Protein AF-X0ZE59-F1 (afdb_monomer_lite)

Sequence (110 aa):
EGSLVQSPHTIKGGHVIFTIGNNIATDKVDCAAYEPTKEFRRIVRELCIGDVVEVYGGVREKPLTVNIEKINVKYLTKQVEKVENPVCPSCGKHMKSKGANQGYKCKICG

Radius of gyration: 20.16 Å; chains: 1; bounding box: 49×29×44 Å

Foldseek 3Di:
DFFWQAAWDADPQGKIKTWGDHPDPPGIEIEIAGPVVPCVVVVSNPADGGFDKDFDADFDVVVTYGDGPDMDGPDHDDDDDDDFADADPPPRHHFDDPDPPPHTHRPPPD

Secondary structure (DSSP, 8-state):
-EEEEEEEEEPTTS-EEEEEE-SSTT--EEEEE-GGGTTHHHHHHT--TT-EEEEEEEEEETTEEEEEEEEEEEE-------PPPPBPTTT-PBPEE-STTS-EE-TTT-

Organism: NCBI:txid412755

pLDDT: mean 93.3, std 6.54, range [60.31, 98.31]

Structure (mmCIF, N/CA/C/O backbone):
data_AF-X0ZE59-F1
#
_entry.id   AF-X0ZE59-F1
#
loop_
_atom_site.group_PDB
_atom_site.id
_atom_site.type_symbol
_atom_site.label_atom_id
_atom_site.label_alt_id
_atom_site.label_comp_id
_atom_site.label_asym_id
_atom_site.label_entity_id
_atom_site.label_seq_id
_atom_site.pdbx_PDB_ins_code
_atom_site.Cartn_x
_atom_site.Cartn_y
_atom_site.Cartn_z
_atom_site.occupancy
_atom_site.B_iso_or_equiv
_atom_site.auth_seq_id
_atom_site.auth_comp_id
_atom_site.auth_asym_id
_atom_site.auth_atom_id
_atom_site.pdbx_PDB_model_num
ATOM 1 N N . GLU A 1 1 ? 12.424 -4.787 -2.142 1.00 92.50 1 GLU A N 1
ATOM 2 C CA . GLU A 1 1 ? 11.727 -4.807 -0.838 1.00 92.50 1 GLU A CA 1
ATOM 3 C C . GLU A 1 1 ? 11.656 -3.391 -0.296 1.00 92.50 1 GLU A C 1
ATOM 5 O O . GLU A 1 1 ? 12.574 -2.621 -0.557 1.00 92.50 1 GLU A O 1
ATOM 10 N N . GLY A 1 2 ? 10.587 -3.045 0.415 1.00 94.81 2 GLY A N 1
ATOM 11 C CA . GLY A 1 2 ? 10.464 -1.755 1.083 1.00 94.81 2 GLY A CA 1
ATOM 12 C C . GLY A 1 2 ? 9.201 -1.660 1.932 1.00 94.81 2 GLY A C 1
ATOM 13 O O . GLY A 1 2 ? 8.315 -2.512 1.852 1.00 94.81 2 GLY A O 1
ATOM 14 N N . SER A 1 3 ? 9.132 -0.607 2.740 1.00 95.88 3 SER A N 1
ATOM 15 C CA . SER A 1 3 ? 7.937 -0.244 3.505 1.00 95.88 3 SER A CA 1
ATOM 16 C C . SER A 1 3 ? 7.040 0.676 2.684 1.00 95.88 3 SER A C 1
ATOM 18 O O . SER A 1 3 ? 7.545 1.538 1.962 1.00 95.88 3 SER A O 1
ATOM 20 N N . LEU A 1 4 ? 5.721 0.519 2.773 1.00 96.31 4 LEU A N 1
ATOM 21 C CA . LEU A 1 4 ? 4.792 1.436 2.120 1.00 96.31 4 LEU A CA 1
ATOM 22 C C . LEU A 1 4 ? 4.899 2.827 2.747 1.00 96.31 4 LEU A C 1
ATOM 24 O O . LEU A 1 4 ? 4.640 3.003 3.936 1.00 96.31 4 LEU A O 1
ATOM 28 N N . VAL A 1 5 ? 5.230 3.824 1.929 1.00 95.38 5 VAL A N 1
ATOM 29 C CA . VAL A 1 5 ? 5.327 5.238 2.338 1.00 95.38 5 VAL A CA 1
ATOM 30 C C . VAL A 1 5 ? 4.161 6.078 1.819 1.00 95.38 5 VAL A C 1
ATOM 32 O O . VAL A 1 5 ? 3.939 7.189 2.293 1.00 95.38 5 VAL A O 1
ATOM 35 N N . GLN A 1 6 ? 3.401 5.544 0.861 1.00 95.12 6 GLN A N 1
ATOM 36 C CA . GLN A 1 6 ? 2.167 6.132 0.356 1.00 95.12 6 GLN A CA 1
ATOM 37 C C . GLN A 1 6 ? 1.130 5.032 0.140 1.00 95.12 6 GLN A C 1
ATOM 39 O O . GLN A 1 6 ? 1.429 4.012 -0.485 1.00 95.12 6 GLN A O 1
ATOM 44 N N . SER A 1 7 ? -0.086 5.259 0.644 1.00 94.94 7 SER A N 1
ATOM 45 C CA . SER A 1 7 ? -1.184 4.307 0.499 1.00 94.94 7 SER A CA 1
ATOM 46 C C . SER A 1 7 ? -1.539 4.063 -0.974 1.00 94.94 7 SER A C 1
ATOM 48 O O . SER A 1 7 ? -1.432 4.979 -1.804 1.00 94.94 7 SER A O 1
ATOM 50 N N . PRO A 1 8 ? -2.020 2.854 -1.299 1.00 97.75 8 PRO A N 1
ATOM 51 C CA . PRO A 1 8 ? -2.561 2.537 -2.609 1.00 97.75 8 PRO A CA 1
ATOM 52 C C . PRO A 1 8 ? -3.658 3.523 -3.021 1.00 97.75 8 PRO A C 1
ATOM 54 O O . PRO A 1 8 ? -4.605 3.775 -2.278 1.00 97.75 8 PRO A O 1
ATOM 57 N N . HIS A 1 9 ? -3.566 4.061 -4.233 1.00 97.94 9 HIS A N 1
ATOM 58 C CA . HIS A 1 9 ? -4.589 4.928 -4.810 1.00 97.94 9 HIS A CA 1
ATOM 59 C C . HIS A 1 9 ? -4.893 4.514 -6.248 1.00 97.94 9 HIS A C 1
ATOM 61 O O . HIS A 1 9 ? -4.025 4.055 -6.991 1.00 97.94 9 HIS A O 1
ATOM 67 N N . THR A 1 10 ? -6.162 4.638 -6.639 1.00 97.94 10 THR A N 1
ATOM 68 C CA . THR A 1 10 ? -6.614 4.263 -7.984 1.00 97.94 10 THR A CA 1
ATOM 69 C C . THR A 1 10 ? -6.567 5.478 -8.906 1.00 97.94 10 THR A C 1
ATOM 71 O O . THR A 1 10 ? -7.137 6.518 -8.585 1.00 97.94 10 THR A O 1
ATOM 74 N N . ILE A 1 11 ? -5.929 5.336 -10.067 1.00 96.69 11 ILE A N 1
ATOM 75 C CA . ILE A 1 11 ? -5.889 6.363 -11.118 1.00 96.69 11 ILE A CA 1
ATOM 76 C C . ILE A 1 11 ? -6.887 6.057 -12.246 1.00 96.69 11 ILE A C 1
ATOM 78 O O . ILE A 1 11 ? -7.452 4.960 -12.327 1.00 96.69 11 ILE A O 1
ATOM 82 N N . LYS A 1 12 ? -7.102 7.028 -13.150 1.00 96.88 12 LYS A N 1
ATOM 83 C CA . LYS A 1 12 ? -7.956 6.856 -14.339 1.00 96.88 12 LYS A CA 1
ATOM 84 C C . LYS A 1 12 ? -7.535 5.603 -15.116 1.00 96.88 12 LYS A C 1
ATOM 86 O O . LYS A 1 12 ? -6.350 5.372 -15.324 1.00 96.88 12 LYS A O 1
ATOM 91 N N . GLY A 1 13 ? -8.515 4.799 -15.527 1.00 95.25 13 GLY A N 1
ATOM 92 C CA . GLY A 1 13 ? -8.282 3.488 -16.142 1.00 95.25 13 GLY A CA 1
ATOM 93 C C . GLY A 1 13 ? -8.277 2.329 -15.142 1.00 95.25 13 GLY A C 1
ATOM 94 O O . GLY A 1 13 ? -8.283 1.182 -15.556 1.00 95.25 13 GLY A O 1
ATOM 95 N N . GLY A 1 14 ? -8.337 2.594 -13.832 1.00 95.81 14 GLY A N 1
ATOM 96 C CA . GLY A 1 14 ? -8.466 1.554 -12.808 1.00 95.81 14 GLY A CA 1
ATOM 97 C C . GLY A 1 14 ? -7.138 0.938 -12.363 1.00 95.81 14 GLY A C 1
ATOM 98 O O . GLY A 1 14 ? -7.149 -0.074 -11.663 1.00 95.81 14 GLY A O 1
ATOM 99 N N . HIS A 1 15 ? -6.002 1.518 -12.745 1.00 97.38 15 HIS A N 1
ATOM 100 C CA . HIS A 1 15 ? -4.691 1.111 -12.238 1.00 97.38 15 HIS A CA 1
ATOM 101 C C . HIS A 1 15 ? -4.539 1.547 -10.776 1.00 97.38 15 HIS A C 1
ATOM 103 O O . HIS A 1 15 ? -5.047 2.602 -10.396 1.00 97.38 15 HIS A O 1
ATOM 109 N N . VAL A 1 16 ? -3.850 0.747 -9.967 1.00 98.31 16 VAL A N 1
ATOM 110 C CA . VAL A 1 16 ? -3.567 1.059 -8.561 1.00 98.31 16 VAL A CA 1
ATOM 111 C C . VAL A 1 16 ? -2.078 1.321 -8.413 1.00 98.31 16 VAL A C 1
ATOM 113 O O . VAL A 1 16 ? -1.273 0.511 -8.869 1.00 98.31 16 VAL A O 1
ATOM 116 N N . ILE A 1 17 ? -1.726 2.448 -7.800 1.00 98.06 17 ILE A N 1
ATOM 117 C CA . ILE A 1 17 ? -0.343 2.851 -7.546 1.00 98.06 17 ILE A CA 1
ATOM 118 C C . ILE A 1 17 ? -0.136 2.949 -6.040 1.00 98.06 17 ILE A C 1
ATOM 120 O O . ILE A 1 17 ? -0.964 3.526 -5.336 1.00 98.06 17 ILE A O 1
ATOM 124 N N . PHE A 1 18 ? 0.974 2.411 -5.559 1.00 97.75 18 PHE A N 1
ATOM 125 C CA . PHE A 1 18 ? 1.498 2.668 -4.221 1.00 97.75 18 PHE A CA 1
ATOM 126 C C . PHE A 1 18 ? 3.000 2.912 -4.312 1.00 97.75 18 PHE A C 1
ATOM 128 O O . PHE A 1 18 ? 3.625 2.588 -5.321 1.00 97.75 18 PHE A O 1
ATOM 135 N N . THR A 1 19 ? 3.585 3.459 -3.254 1.00 97.19 19 THR A N 1
ATOM 136 C CA . THR A 1 19 ? 5.017 3.766 -3.225 1.00 97.19 19 THR A CA 1
ATOM 137 C C . THR A 1 19 ? 5.648 3.053 -2.048 1.00 97.19 19 THR A C 1
ATOM 139 O O . THR A 1 19 ? 5.161 3.156 -0.917 1.00 97.19 19 THR A O 1
ATOM 142 N N . ILE A 1 20 ? 6.746 2.349 -2.314 1.00 95.94 20 ILE A N 1
ATOM 143 C CA . ILE A 1 20 ? 7.595 1.771 -1.274 1.00 95.94 20 ILE A CA 1
ATOM 144 C C . ILE A 1 20 ? 8.867 2.594 -1.120 1.00 95.94 20 ILE A C 1
ATOM 146 O O . ILE A 1 20 ? 9.351 3.196 -2.078 1.00 95.94 20 ILE A O 1
ATOM 150 N N . GLY A 1 21 ? 9.406 2.608 0.090 1.00 94.06 21 GLY A N 1
ATOM 151 C CA . GLY A 1 21 ? 10.686 3.221 0.403 1.00 94.06 21 GLY A CA 1
ATOM 152 C C . GLY A 1 21 ? 11.375 2.531 1.573 1.00 94.06 21 GLY A C 1
ATOM 153 O O . GLY A 1 21 ? 10.778 1.716 2.288 1.00 94.06 21 GLY A O 1
ATOM 154 N N . ASN A 1 22 ? 12.648 2.859 1.757 1.00 84.06 22 ASN A N 1
ATOM 155 C CA . ASN A 1 22 ? 13.425 2.504 2.940 1.00 84.06 22 ASN A CA 1
ATOM 156 C C . ASN A 1 22 ? 13.554 3.729 3.878 1.00 84.06 22 ASN A C 1
ATOM 158 O O . ASN A 1 22 ? 12.917 4.762 3.668 1.00 84.06 22 ASN A O 1
ATOM 162 N N . ASN A 1 23 ? 14.381 3.623 4.922 1.00 69.31 23 ASN A N 1
ATOM 163 C CA . ASN A 1 23 ? 14.609 4.703 5.894 1.00 69.31 23 ASN A CA 1
ATOM 164 C C . ASN A 1 23 ? 15.361 5.925 5.320 1.00 69.31 23 ASN A C 1
ATOM 166 O O . ASN A 1 23 ? 15.590 6.895 6.041 1.00 69.31 23 ASN A O 1
ATOM 170 N N . ILE A 1 24 ? 15.759 5.891 4.047 1.00 71.56 24 ILE A N 1
ATOM 171 C CA . ILE A 1 24 ? 16.460 6.964 3.349 1.00 71.56 24 ILE A CA 1
ATOM 172 C C .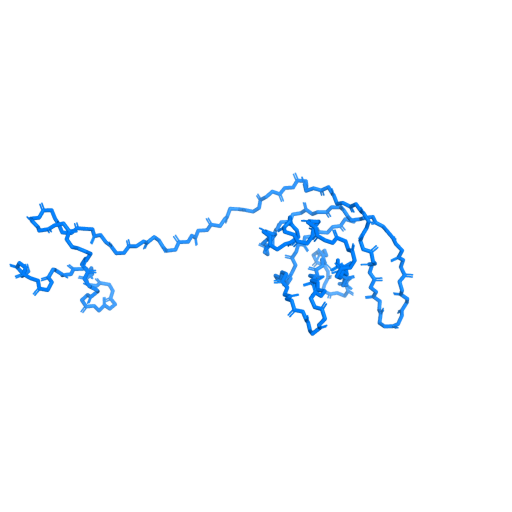 ILE A 1 24 ? 15.483 7.572 2.337 1.00 71.56 24 ILE A C 1
ATOM 174 O O . ILE A 1 24 ? 14.991 6.913 1.426 1.00 71.56 24 ILE A O 1
ATOM 178 N N . ALA A 1 25 ? 15.183 8.862 2.493 1.00 60.31 25 ALA A N 1
ATOM 179 C CA . ALA A 1 25 ? 14.111 9.534 1.754 1.00 60.31 25 ALA A CA 1
ATOM 180 C C . ALA A 1 25 ? 14.267 9.527 0.215 1.00 60.31 25 ALA A C 1
ATOM 182 O O . ALA A 1 25 ? 13.286 9.796 -0.483 1.00 60.31 25 ALA A O 1
ATOM 183 N N . THR A 1 26 ? 15.466 9.242 -0.302 1.00 66.81 26 THR A N 1
ATOM 184 C CA . THR A 1 26 ? 15.801 9.225 -1.734 1.00 66.81 26 THR A CA 1
ATOM 185 C C . THR A 1 26 ? 15.392 7.942 -2.453 1.00 66.81 26 THR A C 1
ATOM 187 O O . THR A 1 26 ? 15.227 7.970 -3.669 1.00 66.81 26 THR A O 1
ATOM 190 N N . ASP A 1 27 ? 15.169 6.842 -1.732 1.00 80.06 27 ASP A N 1
ATOM 191 C CA . ASP A 1 27 ? 14.996 5.517 -2.338 1.00 80.06 27 ASP A CA 1
ATOM 192 C C . ASP A 1 27 ? 13.515 5.135 -2.410 1.00 80.06 27 ASP A C 1
ATOM 194 O O . ASP A 1 27 ? 13.078 4.103 -1.894 1.00 80.06 27 ASP A O 1
ATOM 198 N N . LYS A 1 28 ? 12.713 6.014 -3.020 1.00 91.88 28 LYS A N 1
ATOM 199 C CA . LYS A 1 28 ? 11.289 5.763 -3.257 1.00 91.88 28 LYS A CA 1
ATOM 200 C C . LYS A 1 28 ? 11.077 5.193 -4.647 1.00 91.88 28 LYS A C 1
ATOM 202 O O . LYS A 1 28 ? 11.607 5.712 -5.627 1.00 91.88 28 LYS A O 1
ATOM 207 N N . VAL A 1 29 ? 10.260 4.151 -4.722 1.00 94.19 29 VAL A N 1
ATOM 208 C CA . VAL A 1 29 ? 9.917 3.492 -5.979 1.00 94.19 29 VAL A CA 1
ATOM 209 C C . VAL A 1 29 ? 8.410 3.325 -6.060 1.00 94.19 29 VAL A C 1
ATOM 211 O O . VAL A 1 29 ? 7.785 2.723 -5.180 1.00 94.19 29 VAL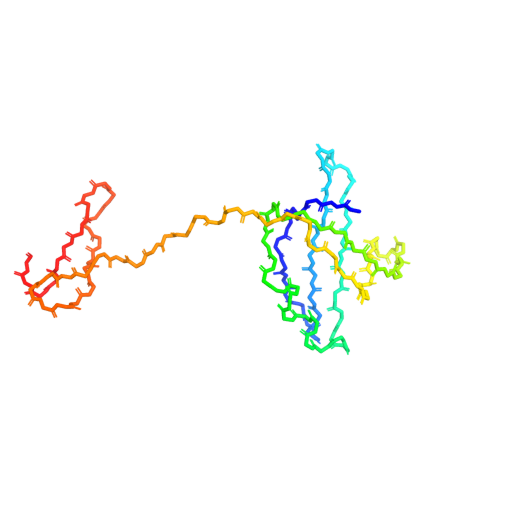 A O 1
ATOM 214 N N . ASP A 1 30 ? 7.831 3.846 -7.137 1.00 96.69 30 ASP A N 1
ATOM 215 C CA . ASP A 1 30 ? 6.423 3.629 -7.436 1.00 96.69 30 ASP A CA 1
ATOM 216 C C . ASP A 1 30 ? 6.205 2.200 -7.920 1.00 96.69 30 ASP A C 1
ATOM 218 O O . ASP A 1 30 ? 6.983 1.639 -8.691 1.00 96.69 30 ASP A O 1
ATOM 222 N N . CYS A 1 31 ? 5.114 1.606 -7.469 1.00 97.88 31 CYS A N 1
ATOM 223 C CA . CYS A 1 31 ? 4.716 0.251 -7.787 1.00 97.88 31 CYS A CA 1
ATOM 224 C C . CYS A 1 31 ? 3.292 0.307 -8.350 1.00 97.88 31 CYS A C 1
ATOM 226 O O . CYS A 1 31 ? 2.383 0.848 -7.717 1.00 97.88 31 CYS A O 1
ATOM 228 N N . ALA A 1 32 ? 3.095 -0.224 -9.555 1.00 98.00 32 ALA A N 1
ATOM 229 C CA . ALA A 1 32 ? 1.834 -0.152 -10.279 1.00 98.00 32 ALA A CA 1
ATOM 230 C C . ALA A 1 32 ? 1.243 -1.546 -10.506 1.00 98.00 32 ALA A C 1
ATOM 232 O O . ALA A 1 32 ? 1.866 -2.409 -11.119 1.00 98.00 32 ALA A O 1
ATOM 233 N N . ALA A 1 33 ? -0.002 -1.733 -10.074 1.00 98.12 33 ALA A N 1
ATOM 234 C CA . ALA A 1 33 ? -0.851 -2.846 -10.473 1.00 98.12 33 ALA A CA 1
ATOM 235 C C . ALA A 1 33 ? -1.861 -2.344 -11.513 1.00 98.12 33 ALA A C 1
ATOM 237 O O . ALA A 1 33 ? -2.858 -1.686 -11.189 1.00 98.12 33 ALA A O 1
ATOM 238 N N . TYR A 1 34 ? -1.591 -2.604 -12.792 1.00 96.94 34 TYR A N 1
ATOM 239 C CA . TYR A 1 34 ? -2.428 -2.090 -13.873 1.00 96.94 34 TYR A CA 1
ATOM 240 C C . TYR A 1 34 ? -3.803 -2.774 -13.934 1.00 96.94 34 TYR A C 1
ATOM 242 O O . TYR A 1 34 ? -3.966 -3.907 -13.490 1.00 96.94 34 TYR A O 1
ATOM 250 N N . GLU A 1 35 ? -4.794 -2.099 -14.531 1.00 97.12 35 GLU A N 1
ATOM 251 C CA . GLU A 1 35 ? -6.142 -2.620 -14.793 1.00 97.12 35 GLU A CA 1
ATOM 252 C C . GLU A 1 35 ? -6.167 -4.092 -15.246 1.00 97.12 35 GLU A C 1
ATOM 254 O O . GLU A 1 35 ? -6.922 -4.865 -14.640 1.00 97.12 35 GLU A O 1
ATOM 259 N N . PRO A 1 36 ? -5.313 -4.533 -16.196 1.00 96.44 36 PRO A N 1
ATOM 260 C CA . PRO A 1 36 ? -5.366 -5.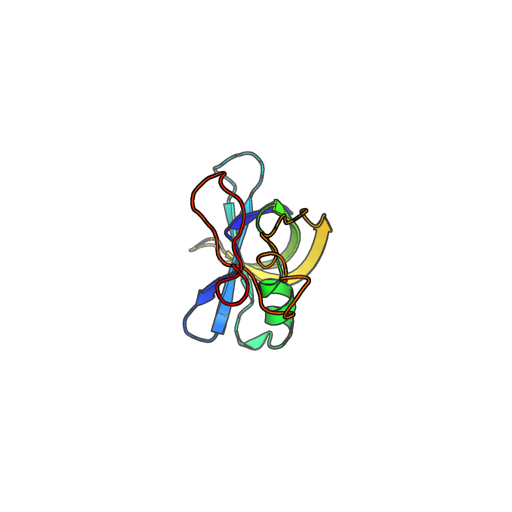903 -16.696 1.00 96.44 36 PRO A CA 1
ATOM 261 C C . PRO A 1 36 ? -5.072 -6.975 -15.641 1.00 96.44 36 PRO A C 1
ATOM 263 O O . PRO A 1 36 ? -5.449 -8.121 -15.840 1.00 96.44 36 PRO A O 1
ATOM 266 N N . THR A 1 37 ? -4.477 -6.619 -14.494 1.00 94.81 37 THR A N 1
ATOM 267 C CA . THR A 1 37 ? -4.207 -7.553 -13.381 1.00 94.81 37 THR A CA 1
ATOM 268 C C . THR A 1 37 ? -5.466 -7.941 -12.580 1.00 94.81 37 THR A C 1
ATOM 270 O O . THR A 1 37 ? -5.402 -8.780 -11.684 1.00 94.81 37 THR A O 1
ATOM 273 N N . LYS A 1 38 ? -6.634 -7.358 -12.909 1.00 94.75 38 LYS A N 1
ATOM 274 C CA . LYS A 1 38 ? -7.966 -7.702 -12.363 1.00 94.75 38 LYS A CA 1
ATOM 275 C C . LYS A 1 38 ? -7.977 -7.812 -10.830 1.00 94.75 38 LYS A C 1
ATOM 277 O O . LYS A 1 38 ? -7.720 -6.806 -10.165 1.00 94.75 38 LYS A O 1
ATOM 282 N N . GLU A 1 39 ? -8.276 -8.994 -10.292 1.00 95.38 39 GLU A N 1
ATOM 283 C CA . GLU A 1 39 ? -8.443 -9.265 -8.859 1.00 95.38 39 GLU A CA 1
ATOM 284 C C . GLU A 1 39 ? -7.176 -8.993 -8.042 1.00 95.38 39 GLU A C 1
ATOM 286 O O . GLU A 1 39 ? -7.282 -8.649 -6.867 1.00 95.38 39 GLU A O 1
ATOM 291 N N . PHE A 1 40 ? -5.987 -9.034 -8.655 1.00 96.31 40 PHE A N 1
ATOM 292 C CA . PHE A 1 40 ? -4.732 -8.691 -7.979 1.00 96.31 40 PHE A CA 1
ATOM 293 C C . PHE A 1 40 ? -4.774 -7.286 -7.361 1.00 96.31 40 PHE A C 1
ATOM 295 O O . PHE A 1 40 ? -4.294 -7.058 -6.251 1.00 96.31 40 PHE A O 1
ATOM 302 N N . ARG A 1 41 ? -5.456 -6.345 -8.029 1.00 96.94 41 ARG A N 1
ATOM 303 C CA . ARG A 1 41 ? -5.645 -4.979 -7.527 1.00 96.94 41 ARG A CA 1
ATOM 304 C C . ARG A 1 41 ? -6.439 -4.921 -6.222 1.00 96.94 41 ARG A C 1
ATOM 306 O O . ARG A 1 41 ? -6.383 -3.896 -5.557 1.00 96.94 41 ARG A O 1
ATOM 313 N N . ARG A 1 42 ? -7.227 -5.944 -5.868 1.00 96.06 42 ARG A N 1
ATOM 314 C CA . ARG A 1 42 ? -7.949 -5.980 -4.582 1.00 96.06 42 ARG A CA 1
ATOM 315 C C . ARG A 1 42 ? -6.955 -6.140 -3.441 1.00 96.06 42 ARG A C 1
ATOM 317 O O . ARG A 1 42 ? -6.942 -5.288 -2.572 1.00 96.06 42 ARG A O 1
ATOM 324 N N . ILE A 1 43 ? -6.039 -7.105 -3.540 1.00 95.06 43 ILE A N 1
ATOM 325 C CA . ILE A 1 43 ? -4.959 -7.307 -2.557 1.00 95.06 43 ILE A CA 1
ATOM 326 C C . ILE A 1 43 ? -4.119 -6.036 -2.408 1.00 95.06 43 ILE A C 1
ATOM 328 O O . ILE A 1 43 ? -3.855 -5.592 -1.299 1.00 95.06 43 ILE A O 1
ATOM 332 N N . VAL A 1 44 ? -3.747 -5.414 -3.531 1.00 97.19 44 VAL A N 1
ATOM 333 C CA . VAL A 1 44 ? -2.935 -4.191 -3.509 1.00 97.19 44 VAL A CA 1
ATOM 334 C C . VAL A 1 44 ? -3.649 -3.031 -2.812 1.00 97.19 44 VAL A C 1
ATOM 336 O O . VAL A 1 44 ? -2.973 -2.221 -2.197 1.00 97.19 44 VAL A O 1
ATOM 339 N N . ARG A 1 45 ? -4.985 -2.932 -2.879 1.00 97.06 45 ARG A N 1
ATOM 340 C CA . ARG A 1 45 ? -5.748 -1.854 -2.218 1.00 97.06 45 ARG A CA 1
ATOM 341 C C . ARG A 1 45 ? -5.826 -1.989 -0.701 1.00 97.06 45 ARG A C 1
ATOM 343 O O . ARG A 1 45 ? -6.001 -0.971 -0.047 1.00 97.06 45 ARG A O 1
ATOM 350 N N . GLU A 1 46 ? -5.693 -3.201 -0.176 1.00 96.12 46 GLU A N 1
ATOM 351 C CA . GLU A 1 46 ? -5.731 -3.461 1.269 1.00 96.12 46 GLU A CA 1
ATOM 352 C C . GLU A 1 46 ? -4.408 -3.111 1.967 1.00 96.12 46 GLU A C 1
ATOM 354 O O . GLU A 1 46 ? -4.338 -3.133 3.192 1.00 96.12 46 GLU A O 1
ATOM 359 N N . LEU A 1 47 ? -3.347 -2.808 1.209 1.00 96.62 47 LEU A N 1
ATOM 360 C CA . LEU A 1 47 ? -2.060 -2.438 1.789 1.00 96.62 47 LEU A CA 1
ATOM 361 C C . LEU A 1 47 ? -2.118 -1.056 2.450 1.00 96.62 47 LEU A C 1
ATOM 363 O O . LEU A 1 47 ? -2.723 -0.112 1.936 1.00 96.62 47 LEU A O 1
ATOM 367 N N . CYS A 1 48 ? -1.383 -0.915 3.545 1.00 95.31 48 CYS A N 1
ATOM 368 C CA . CYS A 1 48 ? -1.363 0.271 4.386 1.00 95.31 48 CYS A CA 1
ATOM 369 C C . CYS A 1 48 ? 0.054 0.829 4.551 1.00 95.31 48 CYS A C 1
ATOM 371 O O . CYS A 1 48 ? 1.051 0.116 4.460 1.00 95.31 48 CYS A O 1
ATOM 373 N N . ILE A 1 49 ? 0.155 2.133 4.825 1.00 95.25 49 ILE A N 1
ATOM 374 C CA . ILE A 1 49 ? 1.441 2.780 5.134 1.00 95.25 49 ILE A CA 1
ATOM 375 C C . ILE A 1 49 ? 2.111 2.061 6.310 1.00 95.25 49 ILE A C 1
ATOM 377 O O . ILE A 1 49 ? 1.513 1.912 7.373 1.00 95.25 49 ILE A O 1
ATOM 381 N N . GLY A 1 50 ? 3.368 1.663 6.121 1.00 94.62 50 GLY A N 1
ATOM 382 C CA . GLY A 1 50 ? 4.155 0.894 7.083 1.00 94.62 50 GLY A CA 1
ATOM 383 C C . GLY A 1 50 ? 4.188 -0.614 6.824 1.00 94.62 50 GLY A C 1
ATOM 384 O O . GLY A 1 50 ? 5.057 -1.279 7.384 1.00 94.62 50 GLY A O 1
ATOM 385 N N . ASP A 1 51 ? 3.318 -1.157 5.965 1.00 96.56 51 ASP A N 1
ATOM 386 C CA . ASP A 1 51 ? 3.427 -2.556 5.537 1.00 96.56 51 ASP A CA 1
ATOM 387 C C . ASP A 1 51 ? 4.760 -2.784 4.822 1.00 96.56 51 ASP A C 1
ATOM 389 O O . ASP A 1 51 ? 5.174 -1.983 3.980 1.00 96.56 51 ASP A O 1
ATOM 393 N N . VAL A 1 52 ? 5.435 -3.887 5.142 1.00 96.56 52 VAL A N 1
ATOM 394 C CA . VAL A 1 52 ? 6.697 -4.268 4.502 1.00 96.56 52 VAL A CA 1
ATOM 395 C C . VAL A 1 52 ? 6.404 -5.306 3.439 1.00 96.56 52 VAL A C 1
ATOM 397 O O . VAL A 1 52 ? 5.921 -6.404 3.732 1.00 96.56 52 VAL A O 1
ATOM 400 N N . VAL A 1 53 ? 6.730 -4.961 2.198 1.00 97.06 53 VAL A N 1
ATOM 401 C CA . VAL A 1 53 ? 6.445 -5.793 1.036 1.00 97.06 53 VAL A CA 1
ATOM 402 C C . VAL A 1 53 ? 7.678 -5.994 0.172 1.00 97.06 53 VAL A C 1
ATOM 404 O O . VAL A 1 53 ? 8.583 -5.163 0.060 1.00 97.06 53 VAL A O 1
ATOM 407 N N . GLU A 1 54 ? 7.677 -7.122 -0.510 1.00 97.12 54 GLU A N 1
ATOM 408 C CA . GLU A 1 54 ? 8.599 -7.438 -1.579 1.00 97.12 54 GLU A CA 1
ATOM 409 C C . GLU A 1 54 ? 7.795 -7.586 -2.871 1.00 97.12 54 GLU A C 1
ATOM 411 O O . GLU A 1 54 ? 6.874 -8.397 -2.959 1.00 97.12 54 GLU A O 1
ATOM 416 N N . VAL A 1 55 ? 8.102 -6.740 -3.853 1.00 96.88 55 VAL A N 1
ATOM 417 C CA . VAL A 1 55 ? 7.410 -6.681 -5.146 1.00 96.88 55 VAL A CA 1
ATOM 418 C C . VAL A 1 55 ? 8.310 -7.233 -6.241 1.00 96.88 55 VAL A C 1
ATOM 420 O O . VAL A 1 55 ? 9.527 -7.055 -6.197 1.00 96.88 55 VAL A O 1
ATOM 423 N N . TYR A 1 56 ? 7.700 -7.869 -7.234 1.00 97.19 56 TYR A N 1
ATOM 424 C CA . TYR A 1 56 ? 8.385 -8.438 -8.387 1.00 97.19 56 TYR A CA 1
ATOM 425 C C . TYR A 1 56 ? 7.670 -8.022 -9.667 1.00 97.19 56 TYR A C 1
ATOM 427 O O . TYR A 1 56 ? 6.438 -8.053 -9.723 1.00 97.19 56 TYR A O 1
ATOM 435 N N . GLY A 1 57 ? 8.448 -7.690 -10.691 1.00 96.75 57 GLY A N 1
ATOM 436 C CA . GLY A 1 57 ? 7.958 -7.443 -12.041 1.00 96.75 57 GLY A CA 1
ATOM 437 C C . GLY A 1 57 ? 8.867 -6.496 -12.820 1.00 96.75 57 GLY A C 1
ATOM 438 O O . GLY A 1 57 ? 10.007 -6.245 -12.423 1.00 96.75 57 GLY A O 1
ATOM 439 N N . GLY A 1 58 ? 8.378 -6.000 -13.955 1.00 97.12 58 GLY A N 1
ATOM 440 C CA . GLY A 1 58 ? 9.166 -5.182 -14.878 1.00 97.12 58 GLY A CA 1
ATOM 441 C C . GLY A 1 58 ? 9.417 -3.760 -14.372 1.00 97.12 58 GLY A C 1
ATOM 442 O O . GLY A 1 58 ? 8.507 -3.104 -13.867 1.00 97.12 58 GLY A O 1
ATOM 443 N N . VAL A 1 59 ? 10.637 -3.253 -14.563 1.00 96.31 59 VAL A N 1
ATOM 444 C CA . VAL A 1 59 ? 11.006 -1.871 -14.227 1.00 96.31 59 VAL A CA 1
ATOM 445 C C . VAL A 1 59 ? 10.847 -0.978 -15.453 1.00 96.31 59 VAL A C 1
ATOM 447 O O . VAL A 1 59 ? 11.419 -1.233 -16.509 1.00 96.31 59 VAL A O 1
ATOM 450 N N . ARG A 1 60 ? 10.094 0.108 -15.298 1.00 94.75 60 ARG A N 1
ATOM 451 C CA . ARG A 1 60 ? 10.086 1.252 -16.208 1.00 94.75 60 ARG A CA 1
ATOM 452 C C . ARG A 1 60 ? 10.988 2.329 -15.618 1.00 94.75 60 ARG A C 1
ATOM 454 O O . ARG A 1 60 ? 10.814 2.679 -14.462 1.00 94.75 60 ARG A O 1
ATOM 461 N N . GLU A 1 61 ? 11.915 2.880 -16.397 1.00 90.75 61 GLU A N 1
ATOM 462 C CA . GLU A 1 61 ? 12.891 3.857 -15.881 1.00 90.75 61 GLU A CA 1
ATOM 463 C C . GLU A 1 61 ? 12.333 5.279 -15.720 1.00 90.75 61 GLU A C 1
ATOM 465 O O . GLU A 1 61 ? 12.773 6.023 -14.845 1.00 90.75 61 GLU A O 1
ATOM 470 N N . LYS A 1 62 ? 11.396 5.699 -16.585 1.00 91.62 62 LYS A N 1
ATOM 471 C CA . LYS A 1 62 ? 10.890 7.085 -16.629 1.00 91.62 62 LYS A CA 1
ATOM 472 C C . LYS A 1 62 ? 9.361 7.153 -16.801 1.00 91.62 62 LYS A C 1
ATOM 474 O O . LYS A 1 62 ? 8.868 6.884 -17.907 1.00 91.62 62 LYS A O 1
ATOM 479 N N . PRO A 1 63 ? 8.607 7.556 -15.756 1.00 89.62 63 PRO A N 1
ATOM 480 C CA . PRO A 1 63 ? 9.056 7.627 -14.358 1.00 89.62 63 PRO A CA 1
ATOM 481 C C . PRO A 1 63 ? 9.482 6.243 -13.847 1.00 89.62 63 PRO A C 1
ATOM 483 O O . PRO A 1 63 ? 9.047 5.231 -14.404 1.00 89.62 63 PRO A O 1
ATOM 486 N N . LEU A 1 64 ? 10.338 6.218 -12.819 1.00 92.44 64 LEU A N 1
ATOM 487 C CA . LEU A 1 64 ? 10.790 4.977 -12.195 1.00 92.44 64 LEU A CA 1
ATOM 488 C C . LEU A 1 64 ? 9.588 4.271 -11.561 1.00 92.44 64 LEU A C 1
ATOM 490 O O . LEU A 1 64 ? 9.014 4.764 -10.591 1.00 92.44 64 LEU A O 1
ATOM 494 N N . THR A 1 65 ? 9.175 3.142 -12.126 1.00 96.19 65 THR A N 1
ATOM 495 C CA . THR A 1 65 ? 7.994 2.409 -11.665 1.00 96.19 65 THR A CA 1
ATOM 496 C C . THR A 1 65 ? 8.162 0.914 -11.890 1.00 96.19 65 THR A C 1
ATOM 498 O O . THR A 1 65 ? 8.563 0.488 -12.971 1.00 96.19 65 THR A O 1
ATOM 501 N N . VAL A 1 66 ? 7.799 0.107 -10.899 1.00 97.38 66 VAL A N 1
ATOM 502 C CA . VAL A 1 66 ? 7.711 -1.350 -11.021 1.00 97.38 66 VAL A CA 1
ATOM 503 C C . VAL A 1 66 ? 6.289 -1.728 -11.425 1.00 97.38 66 VAL A C 1
ATOM 505 O O . VAL A 1 66 ? 5.344 -1.475 -10.680 1.00 97.38 66 VAL A O 1
ATOM 508 N N . ASN A 1 67 ? 6.119 -2.343 -12.593 1.00 97.75 67 ASN A N 1
ATOM 509 C CA . ASN A 1 67 ? 4.882 -3.031 -12.957 1.00 97.75 67 ASN A CA 1
ATOM 510 C C . ASN A 1 67 ? 4.826 -4.359 -12.201 1.00 97.75 67 ASN A C 1
ATOM 512 O O . ASN A 1 67 ? 5.637 -5.240 -12.462 1.00 97.75 67 ASN A O 1
ATOM 516 N N . ILE A 1 68 ? 3.903 -4.490 -11.256 1.00 97.44 68 ILE A N 1
ATOM 517 C CA . ILE A 1 68 ? 3.894 -5.606 -10.312 1.00 97.44 68 ILE A CA 1
ATOM 518 C C . ILE A 1 68 ? 3.189 -6.816 -10.922 1.00 97.44 68 ILE A C 1
ATOM 520 O O . ILE A 1 68 ? 2.028 -6.740 -11.322 1.00 97.44 68 ILE A O 1
ATOM 524 N N . GLU A 1 69 ? 3.872 -7.954 -10.893 1.00 95.44 69 GLU A N 1
ATOM 525 C CA . GLU A 1 69 ? 3.364 -9.265 -11.313 1.00 95.44 69 GLU A CA 1
ATOM 526 C C . GLU A 1 69 ? 3.168 -10.205 -10.117 1.00 95.44 69 GLU A C 1
ATOM 528 O O . GLU A 1 69 ? 2.297 -11.075 -10.128 1.00 95.44 69 GLU A O 1
ATOM 533 N N . LYS A 1 70 ? 3.961 -10.013 -9.056 1.00 96.81 70 LYS A N 1
ATOM 534 C CA . LYS A 1 70 ? 3.875 -10.758 -7.798 1.00 96.81 70 LYS A CA 1
ATOM 535 C C . LYS A 1 70 ? 4.223 -9.849 -6.625 1.00 96.81 70 LYS A C 1
ATOM 537 O O . LYS A 1 70 ? 5.064 -8.958 -6.736 1.00 96.81 70 LYS A O 1
ATOM 542 N N . ILE A 1 71 ? 3.602 -10.113 -5.481 1.00 97.25 71 ILE A N 1
ATOM 543 C CA . ILE A 1 71 ? 3.889 -9.443 -4.214 1.00 97.25 71 ILE A CA 1
ATOM 544 C C . ILE A 1 71 ? 3.996 -10.473 -3.090 1.00 97.25 71 ILE A C 1
ATOM 546 O O . ILE A 1 71 ? 3.272 -11.468 -3.078 1.00 97.25 71 ILE A O 1
ATOM 550 N N . ASN A 1 72 ? 4.910 -10.233 -2.159 1.00 97.88 72 ASN A N 1
ATOM 551 C CA . ASN A 1 72 ? 5.056 -10.962 -0.910 1.00 97.88 72 ASN A CA 1
ATOM 552 C C . ASN A 1 72 ? 4.948 -9.961 0.247 1.00 97.88 72 ASN A C 1
ATOM 554 O O . ASN A 1 72 ? 5.773 -9.054 0.365 1.00 97.88 72 ASN A O 1
ATOM 558 N N . VAL A 1 73 ? 3.915 -10.102 1.076 1.00 97.31 73 VAL A N 1
ATOM 559 C CA . VAL A 1 73 ? 3.692 -9.241 2.244 1.00 97.31 73 VAL A CA 1
ATOM 560 C C . VAL A 1 73 ? 4.446 -9.845 3.426 1.00 97.31 73 VAL A C 1
ATOM 562 O O . VAL A 1 73 ? 4.037 -10.875 3.956 1.00 97.31 73 VAL A O 1
ATOM 565 N N . LYS A 1 74 ? 5.569 -9.228 3.812 1.00 97.44 74 LYS A N 1
ATOM 566 C CA . LYS A 1 74 ? 6.454 -9.740 4.871 1.00 97.44 74 LYS A CA 1
ATOM 567 C C . LYS A 1 74 ? 5.957 -9.362 6.260 1.00 97.44 74 LYS A C 1
ATOM 569 O O . LYS A 1 74 ? 5.968 -10.198 7.160 1.00 97.44 74 LYS A O 1
ATOM 574 N N . TYR A 1 75 ? 5.510 -8.118 6.423 1.00 96.69 75 TYR A N 1
ATOM 575 C CA . TYR A 1 75 ? 5.001 -7.610 7.693 1.00 96.69 75 TYR A CA 1
ATOM 576 C C . TYR A 1 75 ? 3.799 -6.703 7.463 1.00 96.69 75 TYR A C 1
ATOM 578 O O . TYR A 1 75 ? 3.857 -5.799 6.632 1.00 96.69 75 TYR A O 1
ATOM 586 N N . LEU A 1 76 ? 2.737 -6.944 8.231 1.00 96.69 76 LEU A N 1
ATOM 587 C CA . LEU A 1 76 ? 1.567 -6.077 8.293 1.00 96.69 76 LEU A CA 1
ATOM 588 C C . LEU A 1 76 ? 1.720 -5.099 9.454 1.00 96.69 76 LEU A C 1
ATOM 590 O O . LEU A 1 76 ? 2.021 -5.496 10.585 1.00 96.69 76 LEU A O 1
ATOM 594 N N . THR A 1 77 ? 1.494 -3.824 9.176 1.00 9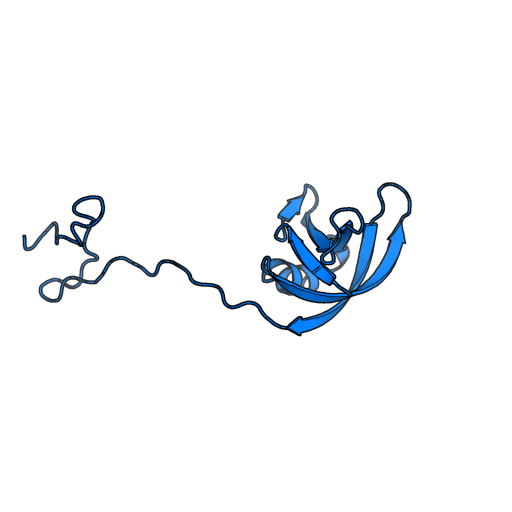5.06 77 THR A N 1
ATOM 595 C CA . THR A 1 77 ? 1.458 -2.780 10.189 1.00 95.06 77 THR A CA 1
ATOM 596 C C . THR A 1 77 ? 0.176 -2.879 11.014 1.00 95.06 77 THR A C 1
ATOM 598 O O . THR A 1 77 ? -0.888 -3.261 10.522 1.00 95.06 77 THR A O 1
ATOM 601 N N . LYS A 1 78 ? 0.245 -2.510 12.296 1.00 92.38 78 LYS A N 1
ATOM 602 C CA . LYS A 1 78 ? -0.964 -2.385 13.117 1.00 92.38 78 LYS A CA 1
ATOM 603 C C . LYS A 1 78 ? -1.643 -1.061 12.797 1.00 92.38 78 LYS A C 1
ATOM 605 O O . LYS A 1 78 ? -1.139 -0.006 13.178 1.00 92.38 78 LYS A O 1
ATOM 610 N N . GLN A 1 79 ? -2.810 -1.119 12.168 1.00 85.69 79 GLN A N 1
ATOM 611 C CA . GLN A 1 79 ? -3.691 0.038 12.081 1.00 85.69 79 GLN A CA 1
ATOM 612 C C . GLN A 1 79 ? -4.521 0.186 13.355 1.00 85.69 79 GLN A C 1
ATOM 614 O O . GLN A 1 79 ? -5.169 -0.752 13.817 1.00 85.69 79 GLN A O 1
ATOM 619 N N . VAL A 1 80 ? -4.503 1.394 13.914 1.00 84.75 80 VAL A N 1
ATOM 620 C CA . VAL A 1 80 ? -5.427 1.803 14.969 1.00 84.75 80 VAL A CA 1
ATOM 621 C C . VAL A 1 80 ? -6.471 2.689 14.320 1.00 84.75 80 VAL A C 1
ATOM 623 O O . VAL A 1 80 ? -6.206 3.846 14.000 1.00 84.75 80 VAL A O 1
ATOM 626 N N . GLU A 1 81 ? -7.659 2.137 14.120 1.00 81.56 81 GLU A N 1
ATOM 627 C CA . GLU A 1 81 ? -8.790 2.895 13.611 1.00 81.56 81 GLU A CA 1
ATOM 628 C C . GLU A 1 81 ? -9.702 3.331 14.749 1.00 81.56 81 GLU A C 1
ATOM 630 O O . GLU A 1 81 ? -9.910 2.624 15.742 1.00 81.56 81 GLU A O 1
ATOM 635 N N . LYS A 1 82 ? -10.279 4.524 14.600 1.00 79.56 82 LYS A N 1
ATOM 636 C CA . LYS A 1 82 ? -11.344 4.957 15.489 1.00 79.56 82 LYS A CA 1
ATOM 637 C C . LYS A 1 82 ? -12.580 4.107 15.192 1.00 79.56 82 LYS A C 1
ATOM 639 O O . LYS A 1 82 ? -13.236 4.305 14.174 1.00 79.56 82 LYS A O 1
ATOM 644 N N . VAL A 1 83 ? -12.922 3.224 16.122 1.00 82.50 83 VAL A N 1
ATOM 645 C CA . VAL A 1 83 ? -14.195 2.498 16.100 1.00 82.50 83 VAL A CA 1
ATOM 646 C C . VAL A 1 83 ? -15.385 3.445 16.269 1.00 82.50 83 VAL A C 1
ATOM 648 O O . VAL A 1 83 ? -15.249 4.599 16.693 1.00 82.50 83 VAL A O 1
ATOM 651 N N . GLU A 1 84 ? -16.574 2.949 15.934 1.00 86.38 84 GLU A N 1
ATOM 652 C CA . GLU A 1 84 ? -17.812 3.704 16.080 1.00 86.38 84 GLU A CA 1
ATOM 653 C C . GLU A 1 84 ? -17.989 4.248 17.503 1.00 86.38 84 GLU A C 1
ATOM 655 O O . GLU A 1 84 ? -17.529 3.677 18.495 1.00 86.38 84 GLU A O 1
ATOM 660 N N . ASN A 1 85 ? -18.685 5.381 17.610 1.00 91.50 85 ASN A N 1
ATOM 661 C CA . ASN A 1 85 ? -19.048 5.921 18.915 1.00 91.50 85 ASN A CA 1
ATOM 662 C C . ASN A 1 85 ? -19.819 4.854 19.718 1.00 91.50 85 ASN A C 1
ATOM 664 O O . ASN A 1 85 ? -20.600 4.108 19.120 1.00 91.50 85 ASN A O 1
ATOM 668 N N . PRO A 1 86 ? -19.683 4.815 21.054 1.00 92.38 86 PRO A N 1
ATOM 669 C CA . PRO A 1 86 ? -20.348 3.822 21.886 1.00 92.38 86 PRO A CA 1
ATOM 670 C C . PRO A 1 86 ? -21.859 3.792 21.656 1.00 92.38 86 PRO A C 1
ATOM 672 O O . PRO A 1 86 ? -22.500 4.810 21.364 1.00 92.38 86 PRO A O 1
ATOM 675 N N . VAL A 1 87 ? -22.426 2.603 21.809 1.00 94.69 87 VAL A N 1
ATOM 676 C CA . VAL A 1 87 ? -23.864 2.368 21.710 1.00 94.69 87 VAL A CA 1
ATOM 677 C C . VAL A 1 87 ? -24.520 2.715 23.045 1.00 94.69 87 VAL A C 1
ATOM 679 O O . VAL A 1 87 ? -24.013 2.364 24.108 1.00 94.69 87 VAL A O 1
ATOM 682 N N . CYS A 1 88 ? -25.652 3.418 23.008 1.00 94.88 88 CYS A N 1
ATOM 683 C CA . CYS A 1 88 ? -26.416 3.717 24.213 1.00 94.88 88 CYS A CA 1
ATOM 684 C C . CYS A 1 88 ? -26.986 2.417 24.810 1.00 94.88 88 CYS A C 1
ATOM 686 O O . CYS A 1 88 ? -27.761 1.748 24.122 1.00 94.88 88 CYS A O 1
ATOM 688 N N . PRO A 1 89 ? -26.707 2.090 26.086 1.00 95.00 89 PRO A N 1
ATOM 689 C CA . PRO A 1 89 ? -27.183 0.850 26.702 1.00 95.00 89 PRO A CA 1
ATOM 690 C C . PRO A 1 89 ? -28.707 0.812 26.902 1.00 95.00 89 PRO A C 1
ATOM 692 O O . PRO A 1 89 ? -29.266 -0.256 27.107 1.00 95.00 89 PRO A O 1
ATOM 695 N N . SER A 1 90 ? -29.388 1.963 26.836 1.00 96.31 90 SER A N 1
ATOM 696 C CA . SER A 1 90 ? -30.840 2.061 27.030 1.00 96.31 90 SER A CA 1
ATOM 697 C C . SER A 1 90 ? -31.644 1.909 25.733 1.00 96.31 90 SER A C 1
ATOM 699 O O . SER A 1 90 ? -32.662 1.227 25.740 1.00 96.31 90 SER A O 1
ATOM 701 N N . CYS A 1 91 ? -31.218 2.525 24.621 1.00 95.75 91 CYS A N 1
ATOM 702 C CA . CYS A 1 91 ? -31.988 2.516 23.362 1.00 95.75 91 CYS A CA 1
ATOM 703 C C . CYS A 1 91 ? -31.266 1.880 22.164 1.00 95.75 91 CYS A C 1
ATOM 705 O O . CYS A 1 91 ? -31.816 1.860 21.064 1.00 95.75 91 CYS A O 1
ATOM 707 N N . GLY A 1 92 ? -30.021 1.421 22.327 1.00 94.06 92 GLY A N 1
ATOM 708 C CA . GLY A 1 92 ? -29.260 0.759 21.262 1.00 94.06 92 GLY A CA 1
ATOM 709 C C . GLY A 1 92 ? -28.791 1.672 20.122 1.00 94.06 92 GLY A C 1
ATOM 710 O O . GLY A 1 92 ? -28.255 1.189 19.130 1.00 94.06 92 GLY A O 1
ATOM 711 N N . LYS A 1 93 ? -28.976 2.996 20.215 1.00 93.31 93 LYS A N 1
ATOM 712 C CA . LYS A 1 93 ? -28.490 3.950 19.201 1.00 93.31 93 LYS A CA 1
ATOM 713 C C . LYS A 1 93 ? -27.061 4.406 19.495 1.00 93.31 93 LYS A C 1
ATOM 715 O O . LYS A 1 93 ? -26.713 4.635 20.653 1.00 93.31 93 LYS A O 1
ATOM 720 N N . HIS A 1 94 ? -26.259 4.623 18.449 1.00 93.69 94 HIS A N 1
ATOM 721 C CA . HIS A 1 94 ? -24.928 5.220 18.589 1.00 93.69 94 HIS A CA 1
ATOM 722 C C . HIS A 1 94 ? -25.006 6.617 19.201 1.00 93.69 94 HIS A C 1
ATOM 724 O O . HIS A 1 94 ? -25.736 7.500 18.732 1.00 93.69 94 HIS A O 1
ATOM 730 N N . MET A 1 95 ? -24.209 6.826 20.240 1.00 94.44 95 MET A N 1
ATOM 731 C CA . MET A 1 95 ? -24.100 8.102 20.924 1.00 94.44 95 MET A CA 1
ATOM 732 C C . MET A 1 95 ? -23.337 9.117 20.053 1.00 94.44 95 MET A C 1
ATOM 734 O O . MET A 1 95 ? -22.577 8.772 19.145 1.00 94.44 95 MET A O 1
ATOM 738 N N . LYS A 1 96 ? -23.542 10.411 20.305 1.00 93.19 96 LYS A N 1
ATOM 739 C CA . LYS A 1 96 ? -22.827 11.504 19.624 1.00 93.19 96 LYS A CA 1
ATOM 740 C C . LYS A 1 96 ? -21.767 12.092 20.547 1.00 93.19 96 LYS A C 1
ATOM 742 O O . LYS A 1 96 ? -21.944 12.082 21.760 1.00 93.19 96 LYS A O 1
ATOM 747 N N . SER A 1 97 ? -20.676 12.602 19.978 1.00 92.38 97 SER A N 1
ATOM 748 C CA . SER A 1 97 ? -19.645 13.297 20.760 1.00 92.38 97 SER A CA 1
ATOM 749 C C . SER A 1 97 ? -20.239 14.513 21.478 1.00 92.38 97 SER A C 1
ATOM 751 O O . SER A 1 97 ? -21.072 15.221 20.907 1.00 92.38 97 SER A O 1
ATOM 753 N N . LYS A 1 98 ? -19.807 14.751 22.720 1.00 93.19 98 LYS A N 1
ATOM 754 C CA . LYS A 1 98 ? -20.128 15.968 23.486 1.00 93.19 98 LYS A CA 1
AT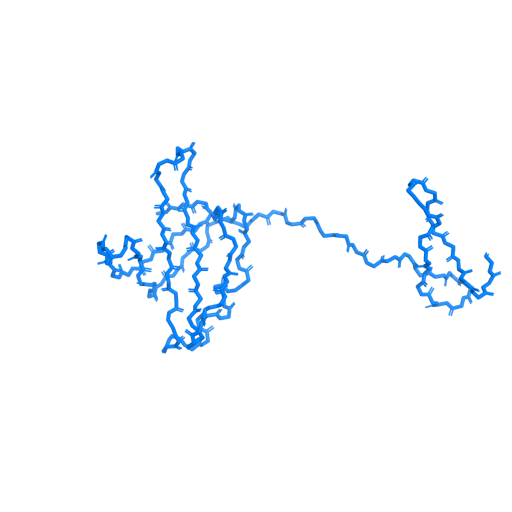OM 755 C C . LYS A 1 98 ? -19.172 17.130 23.201 1.00 93.19 98 LYS A C 1
ATOM 757 O O . LYS A 1 98 ? -19.453 18.248 23.608 1.00 93.19 98 LYS A O 1
ATOM 762 N N . GLY A 1 99 ? -18.067 16.873 22.506 1.00 90.31 99 GLY A N 1
ATOM 763 C CA . GLY A 1 99 ? -16.959 17.809 22.333 1.00 90.31 99 GLY A CA 1
ATOM 764 C C . GLY A 1 99 ? -15.622 17.140 22.651 1.00 90.31 99 GLY A C 1
ATOM 765 O O . GLY A 1 99 ? -15.582 15.997 23.116 1.00 90.31 99 GLY A O 1
ATOM 766 N N . ALA A 1 100 ? -14.520 17.841 22.381 1.00 92.25 100 ALA A N 1
ATOM 767 C CA . ALA A 1 100 ? -13.176 17.336 22.653 1.00 92.25 100 ALA A CA 1
ATOM 768 C C . ALA A 1 100 ? -13.036 16.938 24.133 1.00 92.25 100 ALA A C 1
ATOM 770 O O . ALA A 1 100 ? -13.363 17.725 25.016 1.00 92.25 100 ALA A O 1
ATOM 771 N N . ASN A 1 101 ? -12.576 15.712 24.394 1.00 89.44 101 ASN A N 1
ATOM 772 C CA . ASN A 1 101 ? -12.365 15.151 25.737 1.00 89.44 101 ASN A CA 1
ATOM 773 C C . ASN A 1 101 ? -13.609 15.088 26.654 1.00 89.44 101 ASN A C 1
ATOM 775 O O . ASN A 1 101 ? -13.468 14.872 27.852 1.00 89.44 101 ASN A O 1
ATOM 779 N N . GLN A 1 102 ? -14.830 15.231 26.121 1.00 92.69 102 GLN A N 1
ATOM 780 C CA . GLN A 1 102 ? -16.069 15.213 26.923 1.00 92.69 102 GLN A CA 1
ATOM 781 C C . GLN A 1 102 ? -16.872 13.905 26.826 1.00 92.69 102 GLN A C 1
ATOM 783 O O . GLN A 1 102 ? -17.963 13.800 27.394 1.00 92.69 102 GLN A O 1
ATOM 788 N N . GLY A 1 103 ? -16.365 12.912 26.094 1.00 92.19 103 GLY A N 1
ATOM 789 C CA . 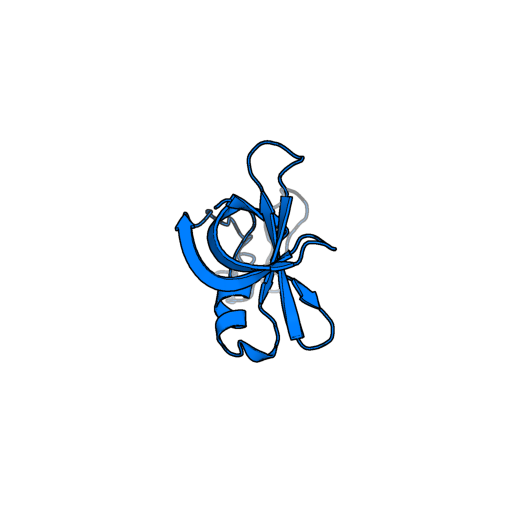GLY A 1 103 ? -17.044 11.635 25.878 1.00 92.19 103 GLY A CA 1
ATOM 790 C C . GLY A 1 103 ? -18.259 11.745 24.950 1.00 92.19 103 GLY A C 1
ATOM 791 O O . GLY A 1 103 ? -18.278 12.536 24.002 1.00 92.19 103 GLY A O 1
ATOM 792 N N . TYR A 1 104 ? -19.280 10.926 25.212 1.00 94.06 104 TYR A N 1
ATOM 793 C CA . TYR A 1 104 ? -20.426 10.732 24.322 1.00 94.06 104 TYR A CA 1
ATOM 794 C C . TYR A 1 104 ? -21.764 10.937 25.047 1.00 94.06 104 TYR A C 1
ATOM 796 O O . TYR A 1 104 ? -21.867 10.719 26.251 1.00 94.06 104 TYR A O 1
ATOM 804 N N . LYS A 1 105 ? -22.796 11.361 24.309 1.00 94.50 105 LYS A N 1
ATOM 805 C CA . LYS A 1 105 ? -24.166 11.592 24.793 1.00 94.50 105 LYS A CA 1
ATOM 806 C C . LYS A 1 105 ? -25.188 10.888 23.906 1.00 94.50 105 LYS A C 1
ATOM 808 O O . LYS A 1 105 ? -25.078 10.939 22.677 1.00 94.50 105 LYS A O 1
ATOM 813 N N . CYS A 1 106 ? -26.210 10.281 24.507 1.00 95.56 106 CYS A N 1
ATOM 814 C CA . CYS A 1 106 ? -27.335 9.757 23.746 1.00 95.56 106 CYS A CA 1
ATOM 815 C C . CYS A 1 106 ? -28.310 10.894 23.424 1.00 95.56 106 CYS A C 1
ATOM 817 O O . CYS A 1 106 ? -28.831 11.557 24.311 1.00 95.56 106 CYS A O 1
ATOM 819 N N . LYS A 1 107 ? -28.594 11.129 22.140 1.00 93.31 107 LYS A N 1
ATOM 820 C CA . LYS A 1 107 ? -29.539 12.186 21.736 1.00 93.31 107 LYS A CA 1
ATOM 821 C C . LYS A 1 107 ? -30.996 11.872 22.100 1.00 93.31 107 LYS A C 1
ATOM 823 O O . LYS A 1 107 ? -31.792 12.799 22.128 1.00 93.31 107 LYS A O 1
ATOM 828 N N . ILE A 1 108 ? -31.318 10.602 22.356 1.00 94.25 108 ILE A N 1
ATOM 829 C CA . ILE A 1 108 ? -32.675 10.137 22.673 1.00 94.25 108 ILE A CA 1
ATOM 830 C C . ILE A 1 108 ? -32.887 10.067 24.189 1.00 94.25 108 ILE A C 1
ATOM 832 O O . ILE A 1 108 ? -33.842 10.642 24.691 1.00 94.25 108 ILE A O 1
ATOM 836 N N . CYS A 1 109 ? -31.996 9.385 24.915 1.00 93.56 109 CYS A N 1
ATOM 837 C CA . CYS A 1 109 ? -32.170 9.146 26.354 1.00 93.56 109 CYS A CA 1
ATOM 838 C C . CYS A 1 109 ? -31.709 10.313 27.239 1.00 93.56 109 CYS A C 1
ATOM 840 O O . CYS A 1 109 ? -32.140 10.397 28.384 1.00 93.56 109 CYS A O 1
ATOM 842 N N . GLY A 1 110 ? -30.836 11.191 26.728 1.00 80.69 110 GLY A N 1
ATOM 843 C CA . GLY A 1 110 ? -30.093 12.152 27.547 1.00 80.69 110 GLY A CA 1
ATOM 844 C C . GLY A 1 110 ? -28.702 11.638 27.850 1.00 80.69 110 GLY A C 1
ATOM 845 O O . GLY A 1 110 ? -28.530 10.852 28.794 1.00 80.69 110 GLY A O 1
#

InterPro domains:
  IPR055394 TiaS, C-terminal zinc ribbon domain [PF23783] (85-110)